Protein AF-A0A0B6YFA3-F1 (afdb_monomer_lite)

Structure (mmCIF, N/CA/C/O backbone):
data_AF-A0A0B6YFA3-F1
#
_entry.id   AF-A0A0B6YFA3-F1
#
loop_
_atom_site.group_PDB
_atom_site.id
_atom_site.type_symbol
_atom_site.label_atom_id
_atom_site.label_alt_id
_atom_site.label_comp_id
_atom_site.label_asym_id
_atom_site.label_entity_id
_atom_site.label_seq_id
_atom_site.pdbx_PDB_ins_code
_atom_site.Cartn_x
_atom_site.Cartn_y
_atom_site.Cartn_z
_atom_site.occupancy
_atom_site.B_iso_or_equiv
_atom_site.auth_seq_id
_atom_site.auth_comp_id
_atom_site.auth_asym_id
_atom_site.auth_atom_id
_atom_site.pdbx_PDB_model_num
ATOM 1 N N . LYS A 1 1 ? 0.454 -2.058 -22.292 1.00 75.50 1 LYS A N 1
ATOM 2 C CA . LYS A 1 1 ? -0.099 -2.610 -21.022 1.00 75.50 1 LYS A CA 1
ATOM 3 C C . LYS A 1 1 ? -0.272 -1.462 -20.022 1.00 75.50 1 LYS A C 1
ATOM 5 O O . LYS A 1 1 ? 0.670 -0.691 -19.887 1.00 75.50 1 LYS A O 1
ATOM 10 N N . ARG A 1 2 ? -1.443 -1.274 -19.386 1.00 85.38 2 ARG A N 1
ATOM 11 C CA . ARG A 1 2 ? -1.646 -0.180 -18.403 1.00 85.38 2 ARG A CA 1
ATOM 12 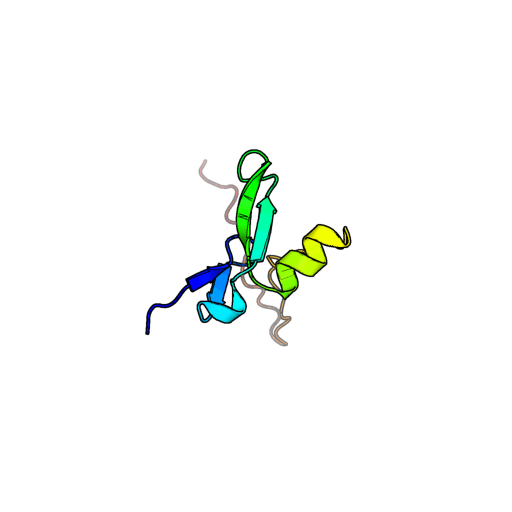C C . ARG A 1 2 ? -0.863 -0.451 -17.109 1.00 85.38 2 ARG A C 1
ATOM 14 O O . ARG A 1 2 ? -0.756 -1.599 -16.683 1.00 85.38 2 ARG A O 1
ATOM 21 N N . ARG A 1 3 ? -0.309 0.610 -16.515 1.00 90.44 3 ARG A N 1
ATOM 22 C CA . ARG A 1 3 ? 0.381 0.584 -15.216 1.00 90.44 3 ARG A CA 1
ATOM 23 C C . ARG A 1 3 ? -0.628 0.819 -14.092 1.00 90.44 3 ARG A C 1
ATOM 25 O O . ARG A 1 3 ? -1.559 1.603 -14.265 1.00 90.44 3 ARG A O 1
ATOM 32 N N . HIS A 1 4 ? -0.456 0.136 -12.964 1.00 94.44 4 HIS A N 1
ATOM 33 C CA . HIS A 1 4 ? -1.359 0.235 -11.820 1.00 94.44 4 HIS A CA 1
ATOM 34 C C . HIS A 1 4 ? -0.587 0.572 -10.552 1.00 94.44 4 HIS A C 1
ATOM 36 O O . HIS A 1 4 ? 0.490 0.037 -10.329 1.00 94.44 4 HIS A O 1
ATOM 42 N N . HIS A 1 5 ? -1.138 1.442 -9.713 1.00 94.50 5 HIS A N 1
ATOM 43 C CA . HIS A 1 5 ? -0.485 1.858 -8.472 1.00 94.50 5 HIS A CA 1
ATOM 44 C C . HIS A 1 5 ? -1.150 1.199 -7.263 1.00 94.50 5 HIS A C 1
ATOM 46 O O . HIS A 1 5 ? -2.386 1.140 -7.180 1.00 94.50 5 HIS A O 1
ATOM 52 N N . CYS A 1 6 ? -0.335 0.725 -6.323 1.00 94.50 6 CYS A N 1
ATOM 53 C CA . CYS A 1 6 ? -0.794 0.367 -4.985 1.00 94.50 6 CYS A CA 1
ATOM 54 C C . CYS A 1 6 ? -1.146 1.649 -4.220 1.00 94.50 6 CYS A C 1
ATOM 56 O O . CYS A 1 6 ? -0.310 2.545 -4.136 1.00 94.50 6 CYS A O 1
ATOM 58 N N . ARG A 1 7 ? -2.354 1.747 -3.650 1.00 94.56 7 ARG A N 1
ATOM 59 C CA . ARG A 1 7 ? -2.737 2.932 -2.863 1.00 94.56 7 ARG A CA 1
ATOM 60 C C . ARG A 1 7 ? -2.016 3.002 -1.517 1.00 94.56 7 ARG A C 1
ATOM 62 O O . ARG A 1 7 ? -1.821 4.110 -1.044 1.00 94.56 7 ARG A O 1
ATOM 69 N N . ALA A 1 8 ? -1.600 1.859 -0.959 1.00 91.75 8 ALA A N 1
ATOM 70 C CA . ALA A 1 8 ? -0.906 1.766 0.330 1.00 91.75 8 ALA A CA 1
ATOM 71 C C . ALA A 1 8 ? 0.567 2.195 0.272 1.00 91.75 8 ALA A C 1
ATOM 73 O O . ALA A 1 8 ? 1.014 2.939 1.133 1.00 91.75 8 ALA A O 1
ATOM 74 N N . CYS A 1 9 ? 1.322 1.744 -0.737 1.00 91.06 9 CYS A N 1
ATOM 75 C CA . CYS A 1 9 ? 2.770 1.994 -0.828 1.00 91.06 9 CYS A CA 1
ATOM 76 C C . CYS A 1 9 ? 3.210 2.795 -2.062 1.00 91.06 9 CYS A C 1
ATOM 78 O O . CYS A 1 9 ? 4.403 3.000 -2.262 1.00 91.06 9 CYS A O 1
ATOM 80 N N . GLY A 1 10 ? 2.289 3.178 -2.951 1.00 91.00 10 GLY A N 1
ATOM 81 C CA . GLY A 1 10 ? 2.589 3.968 -4.153 1.00 91.00 10 GLY A CA 1
ATOM 82 C C . GLY A 1 10 ? 3.314 3.223 -5.285 1.00 91.00 10 GLY A C 1
ATOM 83 O O . GLY A 1 10 ? 3.400 3.750 -6.393 1.00 91.00 10 GLY A O 1
ATOM 84 N N . LYS A 1 11 ? 3.798 1.989 -5.063 1.00 92.06 11 LYS A N 1
ATOM 85 C CA . LYS A 1 11 ? 4.530 1.199 -6.074 1.00 92.06 11 LYS A CA 1
ATOM 86 C C . LYS A 1 11 ? 3.703 0.975 -7.348 1.00 92.06 11 LYS A C 1
ATOM 88 O O . LYS A 1 11 ? 2.504 0.679 -7.285 1.00 92.06 11 LYS A O 1
ATOM 93 N N . VAL A 1 12 ? 4.377 1.042 -8.501 1.00 94.38 12 VAL A N 1
ATOM 94 C CA . VAL A 1 12 ? 3.802 0.791 -9.831 1.00 94.38 12 VAL A CA 1
ATOM 95 C C . VAL A 1 12 ? 3.973 -0.672 -10.227 1.00 94.38 12 VAL A C 1
ATOM 97 O O . VAL A 1 12 ? 5.080 -1.195 -10.266 1.00 94.38 12 VAL A O 1
ATOM 100 N N . LEU A 1 13 ? 2.865 -1.336 -10.531 1.00 92.88 13 LEU A N 1
ATOM 101 C CA . LEU A 1 13 ? 2.757 -2.776 -10.724 1.00 92.88 13 LEU A CA 1
ATOM 102 C C . LEU A 1 13 ? 1.853 -3.103 -11.922 1.00 92.88 13 LEU A C 1
ATOM 104 O O . LEU A 1 13 ? 1.144 -2.246 -12.465 1.00 92.88 13 LEU A O 1
ATOM 108 N N . CYS A 1 14 ? 1.861 -4.368 -12.343 1.00 94.38 14 CYS A N 1
ATOM 109 C CA . CYS A 1 14 ? 0.884 -4.867 -13.308 1.00 94.38 14 CYS A CA 1
ATOM 110 C C . CYS A 1 14 ? -0.474 -5.151 -12.635 1.00 94.38 14 CYS A C 1
ATOM 112 O O . CYS A 1 14 ? -0.565 -5.214 -11.411 1.00 94.38 14 CYS A O 1
ATOM 114 N N . SER A 1 15 ? -1.534 -5.356 -13.430 1.00 91.31 15 SER A N 1
ATOM 115 C CA . SER A 1 15 ? -2.888 -5.574 -12.889 1.00 91.31 15 SER A CA 1
ATOM 116 C C . SER A 1 15 ? -2.989 -6.800 -11.979 1.00 91.31 15 SER A C 1
ATOM 118 O O . SER A 1 15 ? -3.772 -6.779 -11.037 1.00 91.31 15 SER A O 1
ATOM 120 N N . VAL A 1 16 ? -2.203 -7.846 -12.254 1.00 92.50 16 VAL A N 1
ATOM 121 C CA . VAL A 1 16 ? -2.193 -9.090 -11.468 1.00 92.50 16 VAL A CA 1
ATOM 122 C C . VAL A 1 16 ? -1.557 -8.852 -10.098 1.00 92.50 16 VAL A C 1
ATOM 124 O O . VAL A 1 16 ? -2.089 -9.271 -9.082 1.00 92.50 16 VAL A O 1
ATOM 127 N N . CYS A 1 17 ? -0.463 -8.092 -10.042 1.00 90.12 17 CYS A N 1
ATOM 128 C CA . CYS A 1 17 ? 0.250 -7.814 -8.793 1.00 90.12 17 CYS A CA 1
ATOM 129 C C . CYS A 1 17 ? -0.484 -6.837 -7.853 1.00 90.12 17 CYS A C 1
ATOM 131 O O . CYS A 1 17 ? -0.080 -6.692 -6.700 1.00 90.12 17 CYS A O 1
ATOM 133 N N . CYS A 1 18 ? -1.533 -6.151 -8.322 1.00 92.00 18 CYS A N 1
ATOM 134 C CA . CYS A 1 18 ? -2.390 -5.293 -7.498 1.00 92.00 18 CYS A CA 1
ATOM 135 C C . CYS A 1 18 ? -3.877 -5.680 -7.587 1.00 92.00 18 CYS A C 1
ATOM 137 O O . CYS A 1 18 ? -4.754 -4.815 -7.623 1.00 92.00 18 CYS A O 1
ATOM 139 N N . SER A 1 19 ? -4.180 -6.972 -7.695 1.00 91.94 19 SER A N 1
ATOM 140 C CA . SER A 1 19 ? -5.563 -7.465 -7.722 1.00 91.94 19 SER A CA 1
ATOM 141 C C . SER A 1 19 ? -6.278 -7.336 -6.373 1.00 91.94 19 SER A C 1
ATOM 143 O O . SER A 1 19 ? -7.505 -7.354 -6.336 1.00 91.94 19 SER A O 1
ATOM 145 N N . GLN A 1 20 ? -5.526 -7.182 -5.282 1.00 94.44 20 GLN A N 1
ATOM 146 C CA . GLN A 1 20 ? -6.059 -7.176 -3.925 1.00 94.44 20 GLN A CA 1
ATOM 147 C C . GLN A 1 20 ? -6.644 -5.822 -3.522 1.00 94.44 20 GLN A C 1
ATOM 149 O O . GLN A 1 20 ? -6.263 -4.763 -4.035 1.00 94.44 20 GLN A O 1
ATOM 154 N N . LYS A 1 21 ? -7.549 -5.858 -2.544 1.00 93.69 21 LYS A N 1
ATOM 155 C CA . LYS A 1 21 ? -8.135 -4.674 -1.922 1.00 93.69 21 LYS A CA 1
ATOM 156 C C . LYS A 1 21 ? -8.033 -4.780 -0.408 1.00 93.69 21 LYS A C 1
ATOM 158 O O . LYS A 1 21 ? -8.253 -5.852 0.136 1.00 93.69 21 LYS A O 1
ATOM 163 N N . ALA A 1 22 ? -7.710 -3.678 0.249 1.00 92.62 22 ALA A N 1
ATOM 164 C CA . ALA A 1 22 ? -7.668 -3.592 1.703 1.00 92.62 22 ALA A CA 1
ATOM 165 C C . ALA A 1 22 ? -8.322 -2.287 2.160 1.00 92.62 22 ALA A C 1
ATOM 167 O O . ALA A 1 22 ? -8.352 -1.310 1.405 1.00 92.62 22 ALA A O 1
ATOM 168 N N . TYR A 1 23 ? -8.840 -2.282 3.385 1.00 92.25 23 TYR A N 1
ATOM 169 C CA . TYR A 1 23 ? -9.352 -1.074 4.019 1.00 92.25 23 TYR A CA 1
ATOM 170 C C . TYR A 1 23 ? -8.190 -0.185 4.447 1.00 92.25 23 TYR A C 1
ATOM 172 O O . TYR A 1 23 ? -7.295 -0.627 5.167 1.00 92.25 23 TYR A O 1
ATOM 180 N N . LEU A 1 24 ? -8.191 1.064 3.984 1.00 90.81 24 LEU A N 1
ATOM 181 C CA . LEU A 1 24 ? -7.136 2.025 4.294 1.00 90.81 24 LEU A CA 1
ATOM 182 C C . LEU A 1 24 ? -7.688 3.071 5.272 1.00 90.81 24 LEU A C 1
ATOM 184 O O . LEU A 1 24 ? -8.623 3.786 4.912 1.00 90.81 24 LEU A O 1
ATOM 188 N N . PRO A 1 25 ? -7.131 3.196 6.493 1.00 86.94 25 PRO A N 1
ATOM 189 C CA . PRO A 1 25 ? -7.677 4.094 7.515 1.00 86.94 25 PRO A CA 1
ATOM 190 C C . PRO A 1 25 ? -7.613 5.567 7.093 1.00 86.94 25 PRO A C 1
ATOM 192 O O . PRO A 1 25 ? -8.515 6.342 7.378 1.00 86.94 25 PRO A O 1
ATOM 195 N N . TYR A 1 26 ? -6.593 5.943 6.322 1.00 86.50 26 TYR A N 1
ATOM 196 C CA . TYR A 1 26 ? -6.442 7.297 5.783 1.00 86.50 26 TYR A CA 1
ATOM 197 C C . TYR A 1 26 ? -7.355 7.596 4.580 1.00 86.50 26 TYR A C 1
ATOM 199 O O . TYR A 1 26 ? -7.373 8.722 4.098 1.00 86.50 26 TYR A O 1
ATOM 207 N N . MET A 1 27 ? -8.097 6.605 4.077 1.00 88.94 27 MET A N 1
ATOM 208 C CA . MET A 1 27 ? -9.122 6.778 3.040 1.00 88.94 27 MET A CA 1
ATOM 209 C C . MET A 1 27 ? -10.511 6.536 3.629 1.00 88.94 27 MET A C 1
ATOM 211 O O . MET A 1 27 ? -11.314 5.822 3.037 1.00 88.94 27 MET A O 1
ATOM 215 N N . GLU A 1 28 ? -10.778 7.074 4.822 1.00 89.56 28 GLU A N 1
ATOM 216 C CA . GLU A 1 28 ? -12.081 6.956 5.499 1.00 89.56 28 GLU A CA 1
ATOM 217 C C . GLU A 1 28 ? -12.502 5.491 5.716 1.00 89.56 28 GLU A C 1
ATOM 219 O O . GLU A 1 28 ? -13.674 5.143 5.584 1.00 89.56 28 GLU A O 1
ATOM 224 N N . ASN A 1 29 ? -11.531 4.603 5.964 1.00 86.19 29 ASN A N 1
ATOM 225 C CA . ASN A 1 29 ? -11.758 3.160 6.052 1.00 86.19 29 ASN A CA 1
ATOM 226 C C . ASN A 1 29 ? -12.491 2.595 4.820 1.00 86.19 29 ASN A C 1
ATOM 228 O O . ASN A 1 29 ? -13.310 1.687 4.942 1.00 86.19 29 ASN A O 1
ATOM 232 N N . LYS A 1 30 ? -12.195 3.107 3.620 1.00 91.75 30 LYS A N 1
ATOM 233 C CA . LYS A 1 30 ? -12.707 2.564 2.354 1.00 91.75 30 LYS A CA 1
ATOM 234 C C . LYS A 1 30 ? -11.781 1.492 1.797 1.00 91.75 30 LYS A C 1
ATOM 236 O O . LYS A 1 30 ? -10.564 1.505 2.013 1.00 91.75 30 LYS A O 1
ATOM 241 N N . GLU A 1 31 ? -12.369 0.561 1.050 1.00 92.69 31 GLU A N 1
ATOM 242 C CA . GLU A 1 31 ? -11.611 -0.430 0.296 1.00 92.69 31 GLU A CA 1
ATOM 243 C C . GLU A 1 31 ? -10.825 0.248 -0.831 1.00 92.69 31 GLU A C 1
ATOM 245 O O . GLU A 1 31 ? -11.344 1.046 -1.615 1.00 92.69 31 GLU A O 1
ATOM 250 N N . ALA A 1 32 ? -9.547 -0.084 -0.944 1.00 94.06 32 ALA A N 1
ATOM 251 C CA . ALA A 1 32 ? -8.712 0.442 -2.002 1.00 94.06 32 ALA A CA 1
ATOM 252 C C . ALA A 1 32 ? -7.737 -0.608 -2.509 1.00 94.06 32 ALA A C 1
ATOM 254 O O . ALA A 1 32 ? -7.304 -1.516 -1.802 1.00 94.06 32 ALA A O 1
ATOM 255 N N . ARG A 1 33 ? -7.396 -0.465 -3.789 1.00 94.94 33 ARG A N 1
ATOM 256 C CA . ARG A 1 33 ? -6.494 -1.366 -4.498 1.00 94.94 33 ARG A CA 1
ATOM 257 C C . ARG A 1 33 ? -5.086 -1.324 -3.903 1.00 94.94 33 ARG A C 1
ATOM 259 O O . ARG A 1 33 ? -4.434 -0.276 -3.911 1.00 94.94 33 ARG A O 1
ATOM 266 N N . VAL A 1 34 ? -4.583 -2.480 -3.503 1.00 94.81 34 VAL A N 1
ATOM 267 C CA . VAL A 1 34 ? -3.251 -2.646 -2.920 1.00 94.81 34 VAL A CA 1
ATOM 268 C C . VAL A 1 34 ? -2.491 -3.784 -3.598 1.00 94.81 34 VAL A C 1
ATOM 270 O O . VAL A 1 34 ? -3.069 -4.617 -4.296 1.00 94.81 34 VAL A O 1
ATOM 273 N N .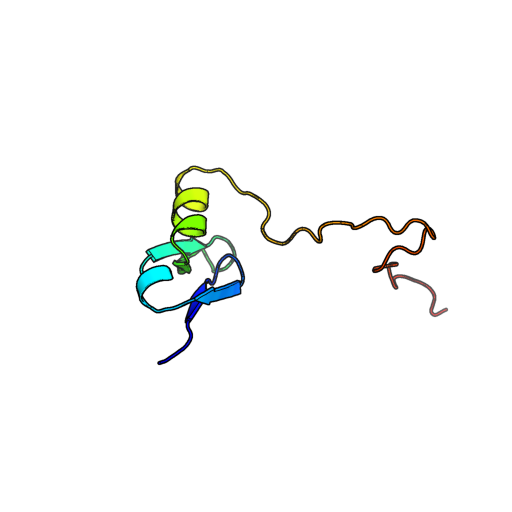 CYS A 1 35 ? -1.170 -3.795 -3.448 1.00 94.94 35 CYS A N 1
ATOM 274 C CA . CYS A 1 35 ? -0.361 -4.933 -3.862 1.00 94.94 35 CYS A CA 1
ATOM 275 C C . CYS A 1 35 ? -0.532 -6.109 -2.896 1.00 94.94 35 CYS A C 1
ATOM 277 O O . CYS A 1 35 ? -1.018 -5.934 -1.779 1.00 94.94 35 CYS A O 1
ATOM 279 N N . LEU A 1 36 ? -0.111 -7.297 -3.331 1.00 92.56 36 LEU A N 1
ATOM 280 C CA . LEU A 1 36 ? -0.144 -8.517 -2.516 1.00 92.56 36 LEU A CA 1
ATOM 281 C C . LEU A 1 36 ? 0.577 -8.342 -1.172 1.00 92.56 36 LEU A C 1
ATOM 283 O O . LEU A 1 36 ? 0.042 -8.744 -0.145 1.00 92.56 36 LEU A O 1
ATOM 287 N N . GLU A 1 37 ? 1.741 -7.687 -1.177 1.00 92.00 37 GLU A N 1
ATOM 288 C CA . GLU A 1 37 ? 2.510 -7.439 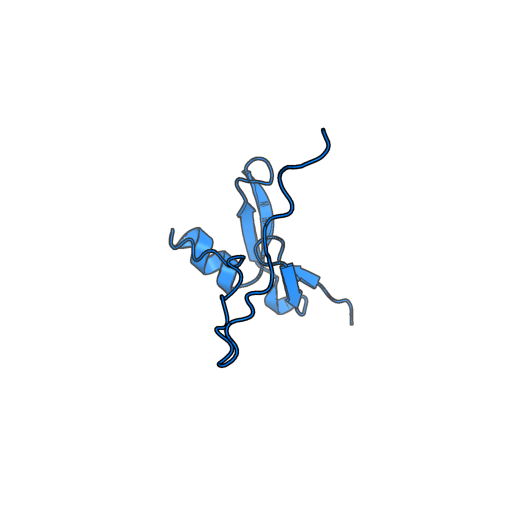0.047 1.00 92.00 37 GLU A CA 1
ATOM 289 C C . GLU A 1 37 ? 1.731 -6.571 1.031 1.00 92.00 37 GLU A C 1
ATOM 291 O O . GLU A 1 37 ? 1.458 -7.010 2.143 1.00 92.00 37 GLU A O 1
ATOM 296 N N . CYS A 1 38 ? 1.256 -5.401 0.589 1.00 91.94 38 CYS A N 1
ATOM 297 C CA . CYS A 1 38 ? 0.487 -4.516 1.458 1.00 91.94 38 CYS A CA 1
ATOM 298 C C . CYS A 1 38 ? -0.818 -5.169 1.922 1.00 91.94 38 CYS A C 1
ATOM 300 O O . CYS A 1 38 ? -1.202 -4.994 3.068 1.00 91.94 38 CYS A O 1
ATOM 302 N N . HIS A 1 39 ? -1.502 -5.942 1.075 1.00 93.00 39 HIS A N 1
ATOM 303 C CA . HIS A 1 39 ? -2.683 -6.686 1.513 1.00 93.00 39 HIS A CA 1
ATOM 304 C C . HIS A 1 39 ? -2.360 -7.613 2.691 1.00 93.00 39 HIS A C 1
ATOM 306 O O . HIS A 1 39 ? -3.094 -7.621 3.674 1.00 93.00 39 HIS A O 1
ATOM 312 N N . ASN A 1 40 ? -1.258 -8.363 2.604 1.00 92.00 40 ASN A N 1
ATOM 313 C CA . ASN A 1 40 ? -0.846 -9.278 3.661 1.00 92.00 40 ASN A CA 1
ATOM 314 C C . ASN A 1 40 ? -0.401 -8.523 4.924 1.00 92.00 40 ASN A C 1
ATOM 316 O O . ASN A 1 40 ? -0.806 -8.879 6.021 1.00 92.00 40 ASN A O 1
ATOM 320 N N . GLU A 1 41 ? 0.361 -7.437 4.778 1.00 89.62 41 GLU A N 1
ATOM 321 C CA . GLU A 1 41 ? 0.809 -6.596 5.898 1.00 89.62 41 GLU A CA 1
ATOM 322 C C . GLU A 1 41 ? -0.361 -5.949 6.652 1.00 89.62 41 GLU A C 1
ATOM 324 O O . GLU A 1 41 ? -0.386 -5.964 7.885 1.00 89.62 41 GLU A O 1
ATOM 329 N N . LEU A 1 42 ? -1.345 -5.414 5.917 1.00 87.19 42 LEU A N 1
ATOM 330 C CA . LEU A 1 42 ? -2.543 -4.815 6.503 1.00 87.19 42 LEU A CA 1
ATOM 331 C C . LEU A 1 42 ? -3.447 -5.861 7.160 1.00 87.19 42 LEU A C 1
ATOM 333 O O . LEU A 1 42 ? -4.051 -5.567 8.187 1.00 87.19 42 LEU A O 1
ATOM 337 N N . ASN A 1 43 ? -3.535 -7.068 6.596 1.00 85.06 43 ASN A N 1
ATOM 338 C CA . ASN A 1 43 ? -4.322 -8.151 7.183 1.00 85.06 43 ASN A CA 1
ATOM 339 C C . ASN A 1 43 ? -3.649 -8.726 8.443 1.00 85.06 43 ASN A C 1
ATOM 341 O O . ASN A 1 43 ? -4.318 -9.001 9.432 1.00 85.06 43 ASN A O 1
ATOM 345 N N . ASN A 1 44 ? -2.317 -8.817 8.444 1.00 80.44 44 ASN A N 1
ATOM 346 C CA . ASN A 1 44 ? -1.530 -9.409 9.526 1.00 80.44 44 ASN A CA 1
ATOM 347 C C . ASN A 1 44 ? -1.140 -8.402 10.632 1.00 80.44 44 ASN A C 1
ATOM 349 O O . ASN A 1 44 ? -0.221 -8.663 11.410 1.00 80.44 44 ASN A O 1
ATOM 353 N N . GLY A 1 45 ? -1.769 -7.217 10.674 1.00 65.69 45 GLY A N 1
ATOM 354 C CA . GLY A 1 45 ? -1.538 -6.175 11.690 1.00 65.69 45 GLY A CA 1
ATOM 355 C C . GLY A 1 45 ? -0.111 -5.611 11.742 1.00 65.69 45 GLY A C 1
ATOM 356 O O . GLY A 1 45 ? 0.239 -4.865 12.654 1.00 65.69 45 GLY A O 1
ATOM 357 N N . SER A 1 46 ? 0.733 -5.958 10.772 1.00 59.28 46 SER A N 1
ATOM 358 C CA . SER A 1 46 ? 2.164 -5.668 10.775 1.00 59.28 46 SER A CA 1
ATOM 359 C C . SER A 1 46 ? 2.404 -4.414 9.946 1.00 59.28 46 SER A C 1
ATOM 361 O O . SER A 1 46 ? 2.852 -4.489 8.805 1.00 59.28 46 SER A O 1
ATOM 363 N N . GLN A 1 47 ? 2.056 -3.246 10.490 1.00 58.94 47 GLN A N 1
ATOM 364 C CA . GLN A 1 47 ? 2.308 -1.972 9.817 1.00 58.94 47 GLN A CA 1
ATOM 365 C C . GLN A 1 47 ? 3.813 -1.701 9.727 1.00 58.94 47 GLN A C 1
ATOM 367 O O . GLN A 1 47 ? 4.397 -1.027 10.573 1.00 58.94 47 GLN A O 1
ATOM 372 N N . ARG A 1 48 ? 4.468 -2.201 8.678 1.00 57.97 48 ARG A N 1
ATOM 373 C CA . ARG A 1 48 ? 5.783 -1.695 8.295 1.00 57.97 48 ARG A CA 1
ATOM 374 C C . ARG A 1 48 ? 5.554 -0.378 7.575 1.00 57.97 48 ARG A C 1
ATOM 376 O O . ARG A 1 48 ? 4.872 -0.333 6.551 1.00 57.97 48 ARG A O 1
ATOM 383 N N . ARG A 1 49 ? 6.088 0.705 8.144 1.00 60.12 49 ARG A N 1
ATOM 384 C CA . ARG A 1 49 ? 6.020 2.079 7.623 1.00 60.12 49 ARG A CA 1
ATOM 385 C C . ARG A 1 49 ? 6.757 2.152 6.280 1.00 60.12 49 ARG A C 1
ATOM 387 O O . ARG A 1 49 ? 7.894 2.605 6.189 1.00 60.12 49 ARG A O 1
ATOM 394 N N . SER A 1 50 ? 6.108 1.671 5.223 1.00 58.19 50 SER A N 1
ATOM 395 C CA . SER A 1 50 ? 6.541 1.797 3.831 1.00 58.19 50 SER A CA 1
ATOM 396 C C . SER A 1 50 ? 6.349 3.250 3.401 1.00 58.19 50 SER A C 1
ATOM 398 O O . SER A 1 50 ? 5.379 3.604 2.741 1.00 58.19 50 SER A O 1
ATOM 400 N N . GLY A 1 51 ? 7.246 4.095 3.888 1.00 57.31 51 GLY A N 1
ATOM 401 C CA . GLY A 1 51 ? 7.203 5.549 3.798 1.00 57.31 51 GLY A CA 1
ATOM 402 C C . GLY A 1 51 ? 8.272 6.214 4.664 1.00 57.31 51 GLY A C 1
ATOM 403 O O . GLY A 1 51 ? 8.495 7.408 4.514 1.00 57.31 51 GLY A O 1
ATOM 404 N N . GLU A 1 52 ? 8.961 5.467 5.536 1.00 54.53 52 GLU A N 1
ATOM 405 C CA . GLU A 1 52 ? 10.120 6.008 6.238 1.00 54.53 52 GLU A CA 1
ATOM 406 C C . GLU A 1 52 ? 11.265 6.236 5.238 1.00 54.53 52 GLU A C 1
ATOM 408 O O . GLU A 1 52 ? 11.685 5.283 4.562 1.00 54.53 52 GLU A O 1
ATOM 413 N N . PRO A 1 53 ? 11.766 7.477 5.094 1.00 60.84 53 PRO A N 1
ATOM 414 C CA . PRO A 1 53 ? 12.978 7.709 4.334 1.00 60.84 53 PRO A CA 1
ATOM 415 C C . PRO A 1 53 ? 14.083 6.900 5.011 1.00 60.84 53 PRO A C 1
ATOM 417 O O . PRO A 1 53 ? 14.443 7.156 6.157 1.00 60.84 53 PRO A O 1
ATOM 420 N N . LYS A 1 54 ? 14.609 5.886 4.317 1.00 58.66 54 LYS A N 1
ATOM 421 C CA . LYS A 1 54 ? 15.801 5.177 4.781 1.00 58.66 54 LYS A CA 1
ATOM 422 C C . LYS A 1 54 ? 16.916 6.210 4.855 1.00 58.66 54 LYS A C 1
ATOM 424 O O . LYS A 1 54 ? 17.435 6.620 3.819 1.00 58.66 54 LYS A O 1
ATOM 429 N N . GLN A 1 55 ? 17.232 6.661 6.065 1.00 65.19 55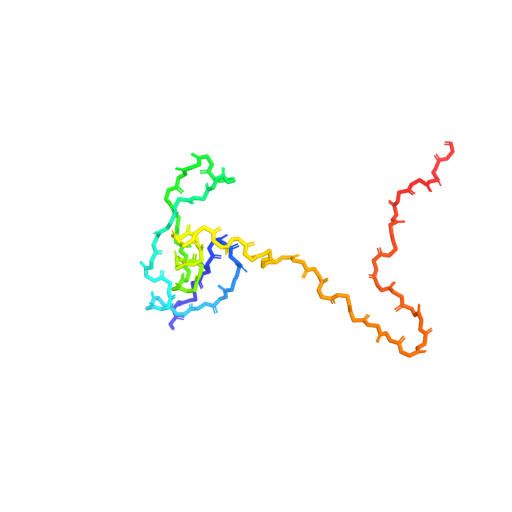 GLN A N 1
ATOM 430 C CA . GLN A 1 55 ? 18.312 7.604 6.297 1.00 65.19 55 GLN A CA 1
ATOM 431 C C . GLN A 1 55 ? 19.622 6.920 5.904 1.00 65.19 55 GLN A C 1
ATOM 433 O O . GLN A 1 55 ? 20.160 6.099 6.643 1.00 65.19 55 GLN A O 1
ATOM 438 N N . VAL A 1 56 ? 20.109 7.230 4.708 1.00 69.00 56 VAL A N 1
ATOM 439 C CA . VAL A 1 56 ? 21.444 6.839 4.268 1.00 69.00 56 VAL A CA 1
ATOM 440 C C . VAL A 1 56 ? 22.443 7.794 4.918 1.00 69.00 56 VAL A C 1
ATOM 442 O O . VAL A 1 56 ? 22.268 9.011 4.864 1.00 69.00 56 VAL A O 1
ATOM 445 N N . MET A 1 57 ? 23.453 7.252 5.601 1.00 69.56 57 MET A N 1
ATOM 446 C CA . MET A 1 57 ? 24.562 8.053 6.118 1.00 69.56 57 MET A CA 1
ATOM 447 C C . MET A 1 57 ? 25.657 8.096 5.058 1.00 69.56 57 MET A C 1
ATOM 449 O O . MET A 1 57 ? 26.147 7.050 4.636 1.00 69.56 57 MET A O 1
ATOM 453 N N . PHE A 1 58 ? 26.019 9.298 4.620 1.00 75.31 58 PHE A N 1
ATOM 454 C CA . PHE A 1 58 ? 27.199 9.514 3.792 1.00 75.31 58 PHE A CA 1
ATOM 455 C C . PHE A 1 58 ? 28.407 9.710 4.707 1.00 75.31 58 PHE A C 1
ATOM 457 O O . PHE A 1 58 ? 28.292 10.334 5.763 1.00 75.31 58 PHE A O 1
ATOM 464 N N . SER A 1 59 ? 29.561 9.188 4.302 1.00 73.88 59 SER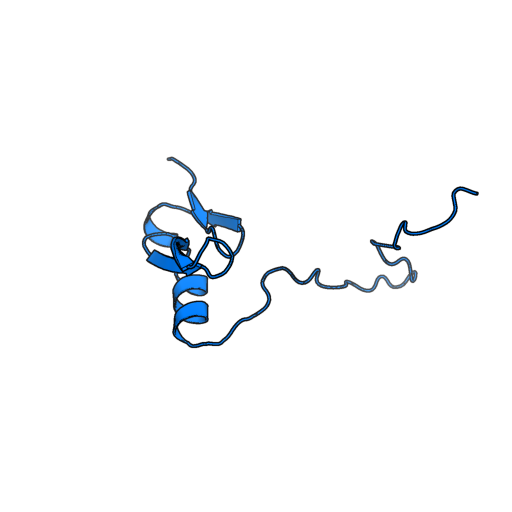 A N 1
ATOM 465 C CA . SER A 1 59 ? 30.839 9.325 5.016 1.00 73.88 59 SER A CA 1
ATOM 466 C C . SER A 1 59 ? 31.244 10.786 5.264 1.00 73.88 59 SER A C 1
ATOM 468 O O . SER A 1 59 ? 31.978 11.058 6.207 1.00 73.88 59 SER A O 1
ATOM 470 N N . ASP A 1 60 ? 30.705 11.715 4.471 1.00 76.12 60 ASP A N 1
ATOM 471 C CA . ASP A 1 60 ? 30.938 13.161 4.544 1.00 76.12 60 ASP A CA 1
ATOM 472 C C . ASP A 1 60 ? 29.959 13.918 5.472 1.00 76.12 60 ASP A C 1
ATOM 474 O O . ASP A 1 60 ? 30.033 15.137 5.593 1.00 76.12 60 ASP A O 1
ATOM 478 N N . GLY A 1 61 ? 29.013 13.230 6.128 1.00 65.12 61 GLY A N 1
ATOM 479 C CA . GLY A 1 61 ? 28.149 13.821 7.166 1.00 65.12 61 GLY A CA 1
ATOM 480 C C . GLY A 1 61 ? 26.994 14.718 6.686 1.00 65.12 61 GLY A C 1
ATOM 481 O O . GLY A 1 61 ? 26.224 15.206 7.514 1.00 65.12 61 GLY A O 1
ATOM 482 N N . ILE A 1 62 ? 26.802 14.914 5.379 1.00 68.31 62 ILE A N 1
ATOM 483 C CA . ILE A 1 62 ? 25.672 15.687 4.832 1.00 68.31 62 ILE A CA 1
ATOM 484 C C . ILE A 1 62 ? 24.381 14.853 4.871 1.00 68.31 62 ILE A C 1
ATOM 486 O O . ILE A 1 62 ? 24.234 13.873 4.141 1.00 68.31 62 ILE A O 1
ATOM 490 N N . ARG A 1 63 ? 23.420 15.245 5.718 1.00 57.47 63 ARG A N 1
ATOM 491 C CA . ARG A 1 63 ? 22.080 14.633 5.783 1.00 57.47 63 ARG A CA 1
ATOM 492 C C . ARG A 1 63 ? 21.117 15.375 4.844 1.00 57.47 63 ARG A C 1
ATOM 494 O O . ARG A 1 63 ? 20.902 16.568 5.048 1.00 57.47 63 ARG A O 1
ATOM 501 N N . PRO A 1 64 ? 20.492 14.715 3.853 1.00 64.69 64 PRO A N 1
ATOM 502 C CA . PRO A 1 64 ? 19.412 15.332 3.091 1.00 64.69 64 PRO A CA 1
ATOM 503 C C . PRO A 1 64 ? 18.138 15.396 3.949 1.00 64.69 64 PRO A C 1
ATOM 505 O O . PRO A 1 64 ? 17.732 14.387 4.525 1.00 64.69 64 PRO A O 1
ATOM 508 N N . GLY A 1 65 ? 17.511 16.575 4.019 1.00 62.53 65 GLY A N 1
ATOM 509 C CA . GLY A 1 65 ? 16.262 16.802 4.761 1.00 62.53 65 GLY A CA 1
ATOM 510 C C . GLY A 1 65 ? 16.388 17.661 6.023 1.00 62.53 65 GLY A C 1
ATOM 511 O O . GLY A 1 65 ? 15.619 17.462 6.956 1.00 62.53 65 GLY A O 1
ATOM 512 N N . GLY A 1 66 ? 17.349 18.592 6.064 1.00 56.94 66 GLY A N 1
ATOM 513 C CA . GLY A 1 66 ? 17.347 19.674 7.047 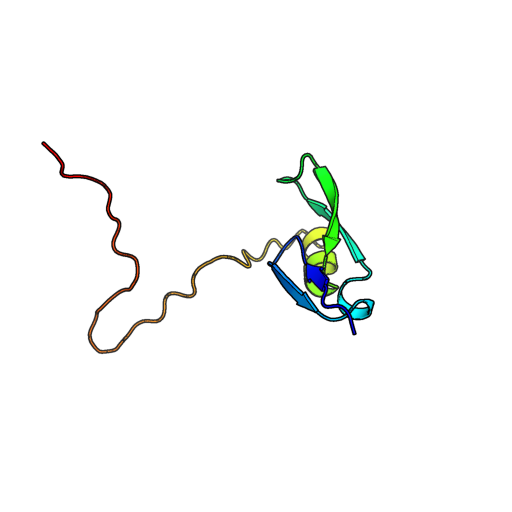1.00 56.94 66 GLY A CA 1
ATOM 514 C C . GLY A 1 66 ? 16.056 20.485 6.933 1.00 56.94 66 GLY A C 1
ATOM 515 O O . GLY A 1 66 ? 15.795 21.105 5.906 1.00 56.94 66 GLY A O 1
ATOM 516 N N . ASP A 1 67 ? 15.253 20.378 7.979 1.00 51.19 67 ASP A N 1
ATOM 517 C CA . ASP A 1 67 ? 14.065 21.147 8.307 1.00 51.19 67 ASP A CA 1
ATOM 518 C C . ASP A 1 67 ? 14.224 22.646 7.972 1.00 51.19 67 ASP A C 1
ATOM 520 O O . ASP A 1 67 ? 15.045 23.342 8.561 1.00 51.19 67 ASP A O 1
ATOM 524 N N . LEU A 1 68 ? 13.462 23.133 6.986 1.00 51.25 68 LEU A N 1
ATOM 525 C CA . LEU A 1 68 ? 13.163 24.557 6.813 1.00 51.25 68 LEU A CA 1
ATOM 526 C C . LEU A 1 68 ? 11.920 24.860 7.654 1.00 51.25 68 LEU A C 1
ATOM 528 O O . LEU A 1 68 ? 10.845 25.114 7.109 1.00 51.25 68 LEU A O 1
ATOM 532 N N . THR A 1 69 ? 12.034 24.789 8.976 1.00 57.91 69 THR A N 1
ATOM 533 C CA . THR A 1 69 ? 11.141 25.568 9.824 1.00 57.91 69 THR A CA 1
ATOM 534 C C . THR A 1 69 ? 11.960 26.589 10.596 1.00 57.91 69 THR A C 1
ATOM 536 O O . THR A 1 69 ? 12.966 26.274 11.219 1.00 57.91 69 THR A O 1
ATOM 539 N N . GLU A 1 70 ? 11.472 27.826 10.504 1.00 61.72 70 GLU A N 1
ATOM 540 C CA . GLU A 1 70 ? 11.823 28.990 11.316 1.00 61.72 70 GLU A CA 1
ATOM 541 C C . GLU A 1 70 ? 13.055 29.780 10.850 1.00 61.72 70 GLU A C 1
ATOM 543 O O . GLU A 1 70 ? 14.188 29.315 10.933 1.00 61.72 70 GLU A O 1
ATOM 548 N N . LEU A 1 71 ? 12.783 30.988 10.327 1.00 61.12 71 LEU A N 1
ATOM 549 C CA . LEU A 1 71 ? 13.443 32.283 10.588 1.00 61.12 71 LEU A CA 1
ATOM 550 C C . LEU A 1 71 ? 13.082 33.266 9.449 1.00 61.12 71 LEU A C 1
ATOM 552 O O . LEU A 1 71 ? 13.932 33.624 8.636 1.00 61.12 71 LEU A O 1
ATOM 556 N N . ASP A 1 72 ? 11.819 33.696 9.381 1.00 45.47 72 ASP A N 1
ATOM 557 C CA . ASP A 1 72 ? 11.493 35.019 8.826 1.00 45.47 72 ASP A CA 1
ATOM 558 C C . ASP A 1 72 ? 10.927 35.849 9.983 1.00 45.47 72 ASP A C 1
ATOM 560 O O . ASP A 1 72 ? 10.093 35.350 10.746 1.00 45.47 72 ASP A O 1
ATOM 564 N N . GLY A 1 73 ? 11.534 37.019 10.190 1.00 54.34 73 GLY A N 1
ATOM 565 C CA . GLY A 1 73 ? 11.410 37.869 11.378 1.00 54.34 73 GLY A CA 1
ATOM 566 C C . GLY A 1 73 ? 10.197 38.786 11.407 1.00 54.34 73 GLY A C 1
ATOM 567 O O . GLY A 1 73 ? 9.410 38.805 10.438 1.00 54.34 73 GLY A O 1
#

pLDDT: mean 79.21, std 15.49, range [45.47, 94.94]

Radius of gyration: 17.24 Å; chains: 1; bounding box: 44×47×33 Å

Secondary structure (DSSP, 8-state):
---EE-TTT--EE-TTTT-EEEEEGGGTTEEEEE-HHHHHHHHTT----TT----PPPTT---S---------

Organism: NCBI:txid1028688

Sequence (73 aa):
KRRHHCRACGKVLCSVCCSQKAYLPYMENKEARVCLECHNELNNGSQRRSGEPKQVMFSDGIRPGGDLTELDG

InterPro domains:
  IPR000306 FYVE zinc finger [PF01363] (1-43)
  IPR000306 FYVE zinc finger [SM00064] (1-44)
  IPR011011 Zinc finger, FYVE/PHD-type [SSF57903] (1-47)
  IPR013083 Zinc finger, RING/FYVE/PHD-type [G3DSA:3.30.40.10] (1-54)
  IPR017455 Zinc finger, FYVE-related [PS50178] (1-43)

Foldseek 3Di:
DDWDAAPQQRDIDDCVQFVDWAQDVVVVRDIDTHGPVVNCCRVVVNPDPSPPDPFDADPVRDTPDPDPDDDDD